Protein AF-A0AAP6ZPY7-F1 (afdb_monomer_lite)

Secondary structure (DSSP, 8-state):
-HHHHHHHHHHHHHHHHHHHHHHHHHHHHHHHHHTTSEEE-SS-EEEPTT--HHHHHHHHHHHHHHHHHHHH-TTS------TT--

Foldseek 3Di:
DVVVVVVVVCVVVVVVVLLVLLVVLLVVLLVCQLVVQWDDPQPDIGGDPPDDPVVRVVNVVSVVSNVVCCVVPVPSPRDHDHNPRD

Structure (mmCIF, N/CA/C/O backbone):
data_AF-A0AAP6ZPY7-F1
#
_entry.id   AF-A0AAP6ZPY7-F1
#
loop_
_atom_site.group_PDB
_atom_site.id
_atom_site.type_symbol
_atom_site.label_atom_id
_atom_site.label_alt_id
_atom_site.label_comp_id
_atom_site.label_asym_id
_atom_site.label_entity_id
_atom_site.label_seq_id
_atom_site.pdbx_PDB_ins_code
_atom_site.Cartn_x
_atom_site.Cartn_y
_atom_site.Cartn_z
_atom_site.occupancy
_atom_site.B_iso_or_equiv
_atom_site.auth_seq_id
_atom_site.auth_comp_id
_atom_site.auth_asym_id
_atom_site.auth_atom_id
_atom_site.pdbx_PDB_model_num
ATOM 1 N N . MET A 1 1 ? 32.348 -0.806 -23.087 1.00 56.06 1 MET A N 1
ATOM 2 C CA . MET A 1 1 ? 31.065 -1.546 -23.030 1.00 56.06 1 MET A CA 1
ATOM 3 C C . MET A 1 1 ? 30.639 -1.896 -21.602 1.00 56.06 1 MET A C 1
ATOM 5 O O . MET A 1 1 ? 29.454 -1.797 -21.319 1.00 56.06 1 MET A O 1
ATOM 9 N N . GLU A 1 2 ? 31.552 -2.219 -20.679 1.00 57.09 2 GLU A N 1
ATOM 10 C CA . GLU A 1 2 ? 31.189 -2.643 -19.307 1.00 57.09 2 GLU A CA 1
ATOM 11 C C . GLU A 1 2 ? 30.528 -1.565 -18.425 1.00 57.09 2 GLU A C 1
ATOM 13 O O . GLU A 1 2 ? 29.625 -1.865 -17.646 1.00 57.09 2 GLU A O 1
ATOM 18 N N . LEU A 1 3 ? 30.904 -0.292 -18.594 1.00 61.16 3 LEU A N 1
ATOM 19 C CA . LEU A 1 3 ? 30.296 0.845 -17.879 1.00 61.16 3 LEU A CA 1
ATOM 20 C C . LEU A 1 3 ? 28.826 1.090 -18.264 1.00 61.16 3 LEU A C 1
ATOM 22 O O . LEU A 1 3 ? 28.014 1.480 -17.431 1.00 61.16 3 LEU A O 1
ATOM 26 N N . PHE A 1 4 ? 28.464 0.817 -19.519 1.00 62.22 4 PHE A N 1
ATOM 27 C CA . PHE A 1 4 ? 27.077 0.922 -19.978 1.00 62.22 4 PHE A CA 1
ATOM 28 C C . PHE A 1 4 ? 26.227 -0.243 -19.465 1.00 62.22 4 PHE A C 1
ATOM 30 O O . PHE A 1 4 ? 25.084 -0.038 -19.062 1.00 62.22 4 PHE A O 1
ATOM 37 N N . ALA A 1 5 ? 26.792 -1.453 -19.424 1.00 64.88 5 ALA A N 1
ATOM 38 C CA . ALA A 1 5 ? 26.107 -2.629 -18.897 1.00 64.88 5 ALA A CA 1
ATOM 39 C C . ALA A 1 5 ? 25.837 -2.507 -17.389 1.00 64.88 5 ALA A C 1
ATOM 41 O O . ALA A 1 5 ? 24.731 -2.783 -16.933 1.00 64.88 5 ALA A O 1
ATOM 42 N N . THR A 1 6 ? 26.810 -2.022 -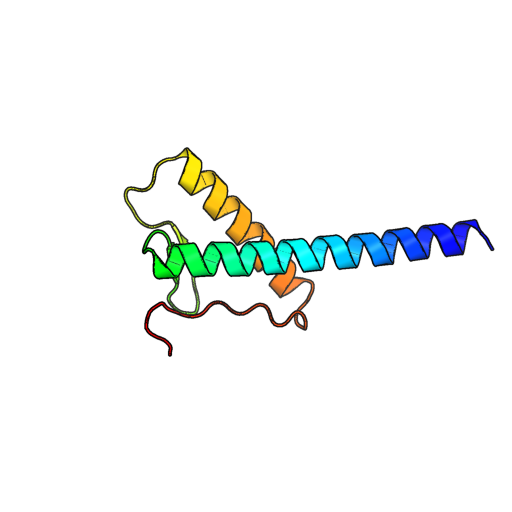16.615 1.00 68.06 6 THR A N 1
ATOM 43 C CA . THR A 1 6 ? 26.643 -1.803 -15.169 1.00 68.06 6 THR A CA 1
ATOM 44 C C . THR A 1 6 ? 25.618 -0.709 -14.864 1.00 68.06 6 THR A C 1
ATOM 46 O O . THR A 1 6 ? 24.752 -0.919 -14.015 1.00 68.06 6 THR A O 1
ATOM 49 N N . ALA A 1 7 ? 25.622 0.411 -15.597 1.00 68.94 7 ALA A N 1
ATOM 50 C CA . ALA A 1 7 ? 24.605 1.456 -15.446 1.00 68.94 7 ALA A CA 1
ATOM 51 C C . ALA A 1 7 ? 23.183 0.955 -15.773 1.00 68.94 7 ALA A C 1
ATOM 53 O O . ALA A 1 7 ? 22.232 1.261 -15.051 1.00 68.94 7 ALA A O 1
ATOM 54 N N . LEU A 1 8 ? 23.040 0.141 -16.824 1.00 74.00 8 LEU A N 1
ATOM 55 C CA . LEU A 1 8 ? 21.763 -0.459 -17.212 1.00 74.00 8 LEU A CA 1
ATOM 56 C C . LEU A 1 8 ? 21.242 -1.429 -16.138 1.00 74.00 8 LEU A C 1
ATOM 58 O O . LEU A 1 8 ? 20.069 -1.372 -15.774 1.00 74.00 8 LEU A O 1
ATOM 62 N N . VAL A 1 9 ? 22.108 -2.283 -15.585 1.00 71.19 9 VAL A N 1
ATOM 63 C CA . VAL A 1 9 ? 21.737 -3.232 -14.521 1.00 71.19 9 VAL A CA 1
ATOM 64 C C . VAL A 1 9 ? 21.305 -2.496 -13.253 1.00 71.19 9 VAL A C 1
ATOM 66 O O . VAL A 1 9 ? 20.284 -2.850 -12.667 1.00 71.19 9 VAL A O 1
ATOM 69 N N . VAL A 1 10 ? 22.014 -1.438 -12.851 1.00 71.88 10 VAL A N 1
ATOM 70 C CA . VAL A 1 10 ? 21.641 -0.624 -11.680 1.00 71.88 10 VAL A CA 1
ATOM 71 C C . VAL A 1 10 ? 20.279 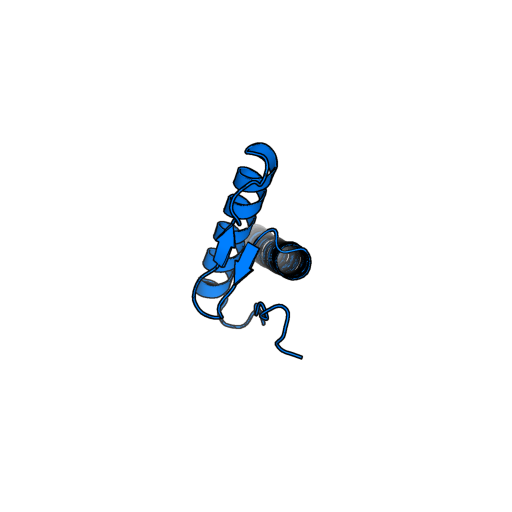0.045 -11.881 1.00 71.88 10 VAL A C 1
ATOM 73 O O . VAL A 1 10 ? 19.457 0.044 -10.964 1.00 71.88 10 VAL A O 1
ATOM 76 N N . LEU A 1 11 ? 20.004 0.559 -13.083 1.00 69.19 11 LEU A N 1
ATOM 77 C CA . LEU A 1 11 ? 18.698 1.126 -13.427 1.00 69.19 11 LEU A CA 1
ATOM 78 C C . LEU A 1 11 ? 17.581 0.084 -13.342 1.00 69.19 11 LEU A C 1
ATOM 80 O O . LEU A 1 11 ? 16.551 0.345 -12.722 1.00 69.19 11 LEU A O 1
ATOM 84 N N . ILE A 1 12 ? 17.795 -1.102 -13.912 1.00 72.44 12 ILE A N 1
ATOM 85 C CA . ILE A 1 12 ? 16.813 -2.190 -13.914 1.00 72.44 12 ILE A CA 1
ATOM 86 C C . ILE A 1 12 ? 16.538 -2.669 -12.483 1.00 72.44 12 ILE A C 1
ATOM 88 O O . ILE A 1 12 ? 15.385 -2.717 -12.055 1.00 72.44 12 ILE A O 1
ATOM 92 N N . VAL A 1 13 ? 17.582 -2.965 -11.708 1.00 72.94 13 VAL A N 1
ATOM 93 C CA . VAL A 1 13 ? 17.447 -3.436 -10.321 1.00 72.94 13 VAL A CA 1
ATOM 94 C C . VAL A 1 13 ? 16.797 -2.368 -9.440 1.00 72.94 13 VAL A C 1
ATOM 96 O O . VAL A 1 13 ? 15.916 -2.686 -8.640 1.00 72.94 13 VAL A O 1
ATOM 99 N N . GLY A 1 14 ? 17.161 -1.095 -9.619 1.00 67.38 14 GLY A N 1
ATOM 100 C CA . GLY A 1 14 ? 16.520 0.027 -8.934 1.00 67.38 14 GLY A CA 1
ATOM 101 C C . GLY A 1 14 ? 15.028 0.131 -9.255 1.00 67.38 14 GLY A C 1
ATOM 102 O O . GLY A 1 14 ? 14.210 0.290 -8.348 1.00 67.38 14 GLY A O 1
ATOM 103 N N . PHE A 1 15 ? 14.653 -0.037 -10.524 1.00 70.12 15 PHE A N 1
ATOM 104 C CA . PHE A 1 15 ? 13.260 -0.028 -10.974 1.00 70.12 15 PHE A CA 1
ATOM 105 C C . PHE A 1 15 ? 12.454 -1.177 -10.346 1.00 70.12 15 PHE A C 1
ATOM 107 O O . PHE A 1 15 ? 11.375 -0.948 -9.794 1.00 70.12 15 PHE A O 1
ATOM 114 N N . PHE A 1 16 ? 13.006 -2.395 -10.336 1.00 73.75 16 PHE A N 1
ATOM 115 C CA . PHE A 1 16 ? 12.381 -3.556 -9.693 1.00 73.75 16 PHE A CA 1
ATOM 116 C C . PHE A 1 16 ? 12.260 -3.396 -8.174 1.00 73.75 16 PHE A C 1
ATOM 118 O O . PHE A 1 16 ? 11.218 -3.724 -7.603 1.00 73.75 16 PHE A O 1
ATOM 125 N N . ALA A 1 17 ? 13.277 -2.848 -7.506 1.00 76.44 17 ALA A N 1
ATOM 126 C CA . ALA A 1 17 ? 13.239 -2.593 -6.068 1.00 76.44 17 ALA A CA 1
ATOM 127 C C . ALA A 1 17 ? 12.150 -1.574 -5.691 1.00 76.44 17 ALA A C 1
ATOM 129 O O . ALA A 1 17 ? 11.425 -1.767 -4.710 1.00 76.44 17 ALA A O 1
ATOM 130 N N . VAL A 1 18 ? 11.992 -0.513 -6.488 1.00 76.69 18 VAL A N 1
ATOM 131 C CA . VAL A 1 18 ? 10.921 0.477 -6.301 1.00 76.69 18 VAL A CA 1
ATOM 132 C C . VAL A 1 18 ? 9.549 -0.152 -6.555 1.00 76.69 18 VAL A C 1
ATOM 134 O O . VAL A 1 18 ? 8.640 0.054 -5.749 1.00 76.69 18 VAL A O 1
ATOM 137 N N . GLY A 1 19 ? 9.411 -0.971 -7.603 1.00 80.00 19 GLY A N 1
ATOM 138 C CA . GLY A 1 19 ? 8.184 -1.714 -7.896 1.00 80.00 19 GLY A CA 1
ATOM 139 C C . GLY A 1 19 ? 7.770 -2.647 -6.754 1.00 80.00 19 GLY A C 1
ATOM 140 O O . GLY A 1 19 ? 6.653 -2.549 -6.249 1.00 80.00 19 GLY A O 1
ATOM 141 N N . MET A 1 20 ? 8.687 -3.488 -6.262 1.00 84.06 20 MET A N 1
ATOM 142 C CA . MET A 1 20 ? 8.428 -4.381 -5.122 1.00 84.06 20 MET A CA 1
ATOM 143 C C . MET A 1 20 ? 8.018 -3.616 -3.862 1.00 84.06 20 MET A C 1
ATOM 145 O O . MET A 1 20 ? 7.108 -4.029 -3.140 1.00 84.06 20 MET A O 1
ATOM 149 N N . ARG A 1 21 ? 8.669 -2.481 -3.589 1.00 85.94 21 ARG A N 1
ATOM 150 C CA . ARG A 1 21 ? 8.332 -1.644 -2.435 1.00 85.94 21 ARG A CA 1
ATOM 151 C C . ARG A 1 21 ? 6.937 -1.036 -2.561 1.00 85.94 21 ARG A C 1
ATOM 153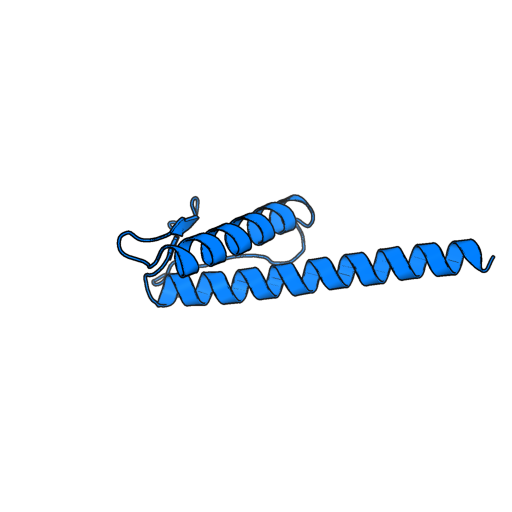 O O . ARG A 1 21 ? 6.223 -0.986 -1.565 1.00 85.94 21 ARG A O 1
ATOM 160 N N . ALA A 1 22 ? 6.538 -0.628 -3.763 1.00 85.94 22 ALA A N 1
ATOM 161 C CA . ALA A 1 22 ? 5.203 -0.105 -4.031 1.00 85.94 22 ALA A CA 1
ATOM 162 C C . ALA A 1 22 ? 4.108 -1.162 -3.827 1.00 85.94 22 ALA A C 1
ATOM 164 O O . ALA A 1 22 ? 3.114 -0.882 -3.160 1.00 85.94 22 ALA A O 1
ATOM 165 N N . PHE A 1 23 ? 4.317 -2.390 -4.314 1.00 87.50 23 PHE A N 1
ATOM 166 C CA . PHE A 1 23 ? 3.403 -3.510 -4.057 1.00 87.50 23 PHE A CA 1
ATOM 167 C C . PHE A 1 23 ? 3.308 -3.850 -2.569 1.00 87.50 23 PHE A C 1
ATOM 169 O O . PHE A 1 23 ? 2.226 -4.083 -2.033 1.00 87.50 23 PHE A O 1
ATOM 176 N N . LYS A 1 24 ? 4.438 -3.826 -1.857 1.00 89.88 24 LYS A N 1
ATOM 177 C CA . LYS A 1 24 ? 4.448 -4.036 -0.407 1.00 89.88 24 LYS A CA 1
ATOM 178 C C . LYS A 1 24 ? 3.668 -2.945 0.332 1.00 89.88 24 LYS A C 1
ATOM 180 O O . LYS A 1 24 ? 2.937 -3.264 1.268 1.00 89.88 24 LYS A O 1
ATOM 185 N N . ALA A 1 25 ? 3.810 -1.689 -0.093 1.00 89.19 25 ALA A N 1
ATOM 186 C CA . ALA A 1 25 ? 3.049 -0.564 0.443 1.00 89.19 25 ALA A CA 1
ATOM 187 C C . ALA A 1 25 ? 1.545 -0.739 0.183 1.00 89.19 25 ALA A C 1
ATOM 189 O O . ALA A 1 25 ? 0.756 -0.607 1.112 1.00 89.19 25 ALA A O 1
ATOM 190 N N . GLN A 1 26 ? 1.152 -1.125 -1.037 1.00 90.75 26 GLN A N 1
ATOM 191 C CA . GLN A 1 26 ? -0.239 -1.434 -1.387 1.00 90.75 26 GLN A CA 1
ATOM 192 C C . GLN A 1 26 ? -0.828 -2.505 -0.459 1.00 90.75 26 GLN A C 1
ATOM 194 O O . GLN A 1 26 ? -1.868 -2.271 0.147 1.00 90.75 26 GLN A O 1
ATOM 199 N N . ASN A 1 27 ? -0.146 -3.639 -0.281 1.00 90.44 27 ASN A N 1
ATOM 200 C CA . ASN A 1 27 ? -0.646 -4.726 0.568 1.00 90.44 27 ASN A CA 1
ATOM 201 C C . ASN A 1 27 ? -0.786 -4.303 2.037 1.00 90.44 27 ASN A C 1
ATOM 203 O O . ASN A 1 27 ? -1.750 -4.669 2.706 1.00 90.44 27 ASN A O 1
ATOM 207 N N . ARG A 1 28 ? 0.164 -3.511 2.549 1.00 90.75 28 ARG A N 1
ATOM 208 C CA . ARG A 1 28 ? 0.100 -2.971 3.916 1.00 90.75 28 ARG A CA 1
ATOM 209 C C . ARG A 1 28 ? -1.065 -2.005 4.085 1.00 90.75 28 ARG A C 1
ATOM 211 O O . ARG A 1 28 ? -1.776 -2.095 5.077 1.00 90.75 28 ARG A O 1
ATOM 218 N N . LEU A 1 29 ? -1.261 -1.111 3.120 1.00 91.19 29 LEU A N 1
ATOM 219 C CA . LEU A 1 29 ? -2.370 -0.164 3.134 1.00 91.19 29 LEU A CA 1
ATOM 220 C C . LEU A 1 29 ? -3.718 -0.878 3.029 1.00 91.19 29 LEU A C 1
ATOM 222 O O . LEU A 1 29 ? -4.622 -0.511 3.770 1.00 91.19 29 LEU A O 1
ATOM 226 N N . GLN A 1 30 ? -3.836 -1.925 2.207 1.00 91.81 30 GLN A N 1
ATOM 227 C CA . GLN A 1 30 ? -5.050 -2.742 2.145 1.00 91.81 30 GLN A CA 1
ATOM 228 C C . GLN A 1 30 ? -5.356 -3.378 3.504 1.00 91.81 30 GLN A C 1
ATOM 230 O O . GLN A 1 30 ? -6.443 -3.188 4.033 1.00 91.81 30 GLN A O 1
ATOM 235 N N . ALA A 1 31 ? -4.364 -4.000 4.148 1.00 90.56 31 ALA A N 1
ATOM 236 C CA . ALA A 1 31 ? -4.544 -4.545 5.492 1.00 90.56 31 ALA A CA 1
ATOM 237 C C . ALA A 1 31 ? -4.923 -3.462 6.524 1.00 90.56 31 ALA A C 1
ATOM 239 O O . ALA A 1 31 ? -5.691 -3.723 7.449 1.00 90.56 31 ALA A O 1
ATOM 240 N N . CYS A 1 32 ? -4.404 -2.236 6.399 1.00 89.44 32 CYS A N 1
ATOM 241 C CA . CYS A 1 32 ? -4.810 -1.124 7.260 1.00 89.44 32 CYS A CA 1
ATOM 242 C C . CYS A 1 32 ? -6.260 -0.679 7.007 1.00 89.44 32 CYS A C 1
ATOM 244 O O . CYS A 1 32 ? -6.939 -0.326 7.971 1.00 89.44 32 CYS A O 1
ATOM 246 N N . ILE A 1 33 ? -6.735 -0.721 5.759 1.00 90.12 33 ILE A N 1
ATOM 247 C CA . ILE A 1 33 ? -8.133 -0.447 5.392 1.00 90.12 33 ILE A CA 1
ATOM 248 C C . ILE A 1 33 ? -9.053 -1.520 5.980 1.00 90.12 33 ILE A C 1
ATOM 250 O O . ILE A 1 33 ? -10.031 -1.200 6.656 1.00 90.12 33 ILE A O 1
ATOM 254 N N . ASP A 1 34 ? -8.699 -2.792 5.809 1.00 89.50 34 ASP A N 1
ATOM 255 C CA . ASP A 1 34 ? -9.497 -3.924 6.286 1.00 89.50 34 ASP A CA 1
ATOM 256 C C . ASP A 1 34 ? -9.631 -3.908 7.822 1.00 89.50 34 ASP A C 1
ATOM 258 O O . ASP A 1 34 ? -10.708 -4.162 8.374 1.00 89.50 34 ASP A O 1
ATOM 262 N N . ASN A 1 35 ? -8.564 -3.503 8.520 1.00 87.81 35 ASN A N 1
ATOM 263 C CA . ASN A 1 35 ? -8.539 -3.333 9.976 1.00 87.81 35 ASN A CA 1
ATOM 264 C C . ASN A 1 35 ? -9.179 -2.022 10.474 1.00 87.81 35 ASN A C 1
ATOM 266 O O . ASN A 1 35 ? -9.319 -1.844 11.680 1.00 87.81 35 ASN A O 1
ATOM 270 N N . GLY A 1 36 ? -9.566 -1.099 9.586 1.00 86.00 36 GLY A N 1
ATOM 271 C CA . GLY A 1 36 ? -10.155 0.192 9.964 1.00 86.00 36 GLY A CA 1
ATOM 272 C C . GLY A 1 36 ? -9.158 1.231 10.492 1.00 86.00 36 GLY A C 1
ATOM 273 O O . GLY A 1 36 ? -9.573 2.264 11.008 1.00 86.00 36 GLY A O 1
ATOM 274 N N . ASN A 1 37 ? -7.852 0.995 10.337 1.00 86.38 37 ASN A N 1
ATOM 275 C CA . ASN A 1 37 ? -6.787 1.942 10.697 1.00 86.38 37 ASN A CA 1
ATOM 276 C C . ASN A 1 37 ? -6.557 3.014 9.621 1.00 86.38 37 ASN A C 1
ATOM 278 O O . ASN A 1 37 ? -5.894 4.020 9.874 1.00 86.38 37 ASN A O 1
ATOM 282 N N . VAL A 1 38 ? -7.063 2.777 8.412 1.00 87.38 38 VAL A N 1
ATOM 283 C CA . VAL A 1 38 ? -7.034 3.703 7.281 1.00 87.38 38 VAL A CA 1
ATOM 284 C C . VAL A 1 38 ? -8.423 3.745 6.663 1.00 87.38 38 VAL A C 1
ATOM 286 O O . VAL A 1 38 ? -9.046 2.709 6.444 1.00 87.38 38 VAL A O 1
ATOM 289 N N . GLN A 1 39 ? -8.889 4.941 6.340 1.00 86.12 39 GLN A N 1
ATOM 290 C CA . GLN A 1 39 ? -10.073 5.162 5.530 1.00 86.12 39 GLN A CA 1
ATOM 291 C C . GLN A 1 39 ? -9.653 5.320 4.070 1.00 86.12 39 GLN A C 1
ATOM 293 O O . GLN A 1 39 ? -8.747 6.094 3.749 1.00 86.12 39 GLN A O 1
ATOM 298 N N . PHE A 1 40 ? -10.302 4.561 3.189 1.00 86.69 40 PHE A N 1
ATOM 299 C CA . PHE A 1 40 ? -10.143 4.680 1.747 1.00 86.69 40 PHE A CA 1
ATOM 300 C C . PHE A 1 40 ? -11.516 4.702 1.081 1.00 86.69 40 PHE A C 1
ATOM 302 O O . PHE A 1 40 ? -12.237 3.706 1.113 1.00 86.69 40 PHE A O 1
ATOM 309 N N . ASP A 1 41 ? -11.866 5.836 0.481 1.00 79.81 41 ASP A N 1
ATOM 310 C CA . ASP A 1 41 ? -13.156 6.076 -0.186 1.00 79.81 41 ASP A CA 1
ATOM 311 C C . ASP A 1 41 ? -13.089 5.871 -1.716 1.00 79.81 41 ASP A C 1
ATOM 313 O O . ASP A 1 41 ? -14.040 6.166 -2.436 1.00 79.81 41 ASP A O 1
ATOM 317 N N . GLY A 1 42 ? -11.956 5.378 -2.230 1.00 77.81 42 GLY A N 1
ATOM 318 C CA . GLY A 1 42 ? -11.674 5.272 -3.667 1.00 77.81 42 GLY A CA 1
ATOM 319 C C . GLY A 1 42 ? -10.872 6.449 -4.235 1.00 77.81 42 GLY A C 1
ATOM 320 O O . GLY A 1 42 ? -10.181 6.286 -5.245 1.00 77.81 42 GLY A O 1
ATOM 321 N N . CYS A 1 43 ? -10.885 7.600 -3.560 1.00 76.06 43 CYS A N 1
ATOM 322 C CA . CYS A 1 43 ? -10.262 8.850 -3.999 1.00 76.06 43 CYS A CA 1
ATOM 323 C C . CYS A 1 43 ? -9.156 9.329 -3.044 1.00 76.06 43 CYS A C 1
ATOM 325 O O . CYS A 1 43 ? -8.100 9.783 -3.492 1.00 76.06 43 CYS A O 1
ATOM 327 N N . GLN A 1 44 ? -9.373 9.203 -1.740 1.00 82.94 44 GLN A N 1
ATOM 328 C CA . GLN A 1 44 ? -8.499 9.631 -0.657 1.00 82.94 44 GLN A CA 1
ATOM 329 C C . GLN A 1 44 ? -8.147 8.463 0.258 1.00 82.94 44 GLN A C 1
ATOM 331 O O . GLN A 1 44 ? -8.971 7.603 0.546 1.00 82.94 44 GLN A O 1
ATOM 336 N N . ILE A 1 45 ? -6.893 8.455 0.717 1.00 86.06 45 ILE A N 1
ATOM 337 C CA . ILE A 1 45 ? -6.373 7.516 1.712 1.00 86.06 45 ILE A CA 1
ATOM 338 C C . ILE A 1 45 ? -6.005 8.346 2.940 1.00 86.06 45 ILE A C 1
ATOM 340 O O . ILE A 1 45 ? -5.088 9.168 2.860 1.00 86.06 45 ILE A O 1
ATOM 344 N N . LEU A 1 46 ? -6.705 8.145 4.053 1.00 86.06 46 LEU A N 1
ATOM 345 C CA . LEU A 1 46 ? -6.511 8.906 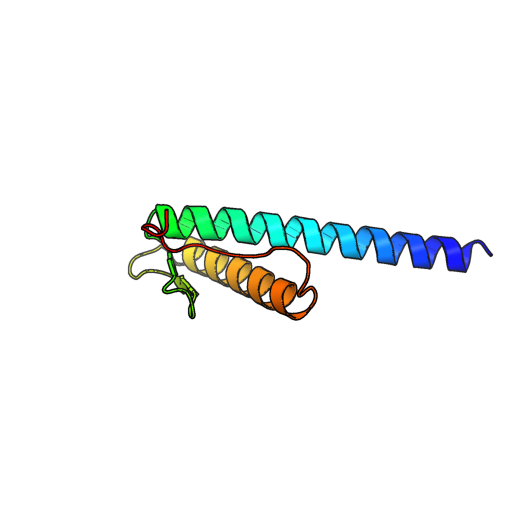5.287 1.00 86.06 46 LEU A CA 1
ATOM 346 C C . LEU A 1 46 ? -6.300 7.960 6.476 1.00 86.06 46 LEU A C 1
ATOM 348 O O . LEU A 1 46 ? -7.023 6.973 6.594 1.00 86.06 46 LEU A O 1
ATOM 352 N N . PRO A 1 47 ? -5.330 8.218 7.369 1.00 85.06 47 PRO A N 1
ATOM 353 C CA . PRO A 1 47 ? -5.219 7.469 8.616 1.00 85.06 47 PRO A CA 1
ATOM 354 C C . PRO A 1 47 ? -6.445 7.726 9.507 1.00 85.06 47 PRO A C 1
ATOM 356 O O . PRO A 1 47 ? -6.881 8.869 9.630 1.00 85.06 47 PRO A O 1
ATOM 359 N N . SER A 1 48 ? -6.980 6.684 10.144 1.00 84.44 48 SER A N 1
ATOM 360 C CA . SER A 1 48 ? -8.127 6.803 11.052 1.00 84.44 48 SER A CA 1
ATOM 361 C C . SER A 1 48 ? -7.782 7.589 12.322 1.00 84.44 48 SER A C 1
ATOM 363 O O . SER A 1 48 ? -6.623 7.672 12.732 1.00 84.44 48 SER A O 1
ATOM 365 N N . GLU A 1 49 ? -8.790 8.162 12.976 1.00 81.12 49 GLU A N 1
ATOM 366 C CA . GLU A 1 49 ? -8.617 8.811 14.278 1.00 81.12 49 GLU A CA 1
ATOM 367 C C . GLU A 1 49 ? -8.330 7.769 15.378 1.00 81.12 49 GLU A C 1
ATOM 369 O O . GLU A 1 49 ? -8.876 6.668 15.361 1.00 81.12 49 GLU A O 1
ATOM 374 N N . GLY A 1 50 ? -7.445 8.094 16.330 1.00 81.25 50 GLY A N 1
ATOM 375 C CA . GLY A 1 50 ? -7.149 7.237 17.492 1.00 81.25 50 GLY A CA 1
ATOM 376 C C . GLY A 1 50 ? -6.017 6.208 17.332 1.00 81.25 50 GLY A C 1
ATOM 377 O O . GLY A 1 50 ? -5.726 5.478 18.279 1.00 81.25 50 GLY A O 1
ATOM 378 N N . ILE A 1 51 ? -5.335 6.150 16.184 1.00 84.62 51 ILE A N 1
ATOM 379 C CA . ILE A 1 51 ? -4.096 5.361 16.022 1.00 84.62 51 ILE A CA 1
ATOM 380 C C . ILE A 1 51 ? -2.906 6.025 16.730 1.00 84.62 51 ILE A C 1
ATOM 382 O O . ILE A 1 51 ? -2.800 7.249 16.782 1.00 84.62 51 ILE A O 1
ATOM 386 N N . LYS A 1 52 ? -1.974 5.210 17.239 1.00 88.38 52 LYS A N 1
ATOM 387 C CA . LYS A 1 52 ? -0.726 5.689 17.858 1.00 88.38 52 LYS A CA 1
ATOM 388 C C . LYS A 1 52 ? 0.108 6.491 16.854 1.00 88.38 52 LYS A C 1
ATOM 390 O O . LYS A 1 52 ? 0.197 6.109 15.687 1.00 88.38 52 LYS A O 1
ATOM 395 N N . ASP A 1 53 ? 0.806 7.527 17.320 1.00 85.75 53 ASP A N 1
ATOM 396 C CA . ASP A 1 53 ? 1.644 8.386 16.465 1.00 85.75 53 ASP A CA 1
ATOM 397 C C . ASP A 1 53 ? 2.704 7.608 15.671 1.00 85.75 53 ASP A C 1
ATOM 399 O O . ASP A 1 53 ? 2.950 7.892 14.497 1.00 85.75 53 ASP A O 1
ATOM 403 N N . SER A 1 54 ? 3.295 6.572 16.275 1.00 85.06 54 SER A N 1
ATOM 404 C CA . SER A 1 54 ? 4.258 5.694 15.599 1.00 85.06 54 SER A CA 1
ATOM 405 C C . SER A 1 54 ? 3.648 4.959 14.402 1.00 85.06 54 SER A C 1
ATOM 407 O O . SER A 1 54 ? 4.289 4.812 13.359 1.00 85.06 54 SER A O 1
ATOM 409 N N . ASP A 1 55 ? 2.402 4.504 14.542 1.00 86.88 55 ASP A N 1
ATOM 410 C CA . ASP A 1 55 ? 1.683 3.779 13.497 1.00 86.88 55 ASP A CA 1
ATOM 411 C C . ASP A 1 55 ? 1.171 4.742 12.425 1.00 86.88 55 ASP A C 1
ATOM 413 O O . ASP A 1 55 ? 1.278 4.440 11.234 1.00 86.88 55 ASP A O 1
ATOM 417 N N . ARG A 1 56 ? 0.724 5.940 12.824 1.00 88.31 56 ARG A N 1
ATOM 418 C CA . ARG A 1 56 ? 0.371 7.030 11.906 1.00 88.31 56 ARG A CA 1
ATOM 419 C C . ARG A 1 56 ? 1.542 7.393 10.996 1.00 88.31 56 ARG A C 1
ATOM 421 O O . ARG A 1 56 ? 1.385 7.359 9.778 1.00 88.31 56 ARG A O 1
ATOM 428 N N . ALA A 1 57 ? 2.721 7.665 11.556 1.00 88.38 57 ALA A N 1
ATOM 429 C CA . ALA A 1 57 ? 3.902 8.032 10.770 1.00 88.38 57 ALA A CA 1
ATOM 430 C C . ALA A 1 57 ? 4.282 6.941 9.754 1.00 88.38 57 ALA A C 1
ATOM 432 O O . ALA A 1 57 ? 4.641 7.224 8.607 1.00 88.38 57 ALA A O 1
ATOM 433 N N . LYS A 1 58 ? 4.160 5.670 10.154 1.00 89.81 58 LYS A N 1
ATOM 434 C CA . LYS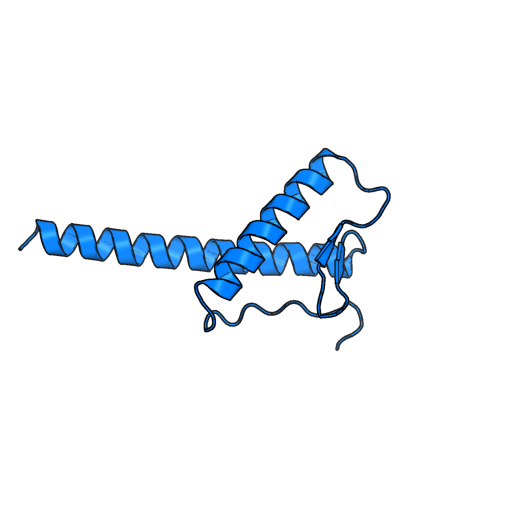 A 1 58 ? 4.402 4.525 9.273 1.00 89.81 58 LYS A CA 1
ATOM 435 C C . LYS A 1 58 ? 3.362 4.433 8.155 1.00 89.81 58 LYS A C 1
ATOM 437 O O . LYS A 1 58 ? 3.740 4.220 7.007 1.00 89.81 58 LYS A O 1
ATOM 442 N N . ILE A 1 59 ? 2.079 4.610 8.461 1.00 89.88 59 ILE A N 1
ATOM 443 C CA . ILE A 1 59 ? 0.996 4.613 7.469 1.00 89.88 59 ILE A CA 1
ATOM 444 C C . ILE A 1 59 ? 1.195 5.751 6.463 1.00 89.88 59 ILE A C 1
ATOM 446 O O . ILE A 1 59 ? 1.182 5.508 5.258 1.00 89.88 59 ILE A O 1
ATOM 450 N N . GLU A 1 60 ? 1.463 6.971 6.929 1.00 90.38 60 GLU A N 1
ATOM 451 C CA . GLU A 1 60 ? 1.721 8.128 6.065 1.00 90.38 60 GLU A CA 1
ATOM 452 C C . GLU A 1 60 ? 2.909 7.898 5.124 1.00 90.38 60 GLU A C 1
ATOM 454 O O . GLU A 1 60 ? 2.874 8.279 3.948 1.00 90.38 60 GLU A O 1
ATOM 459 N N . TYR A 1 61 ? 3.954 7.235 5.619 1.00 90.31 61 TYR A N 1
ATOM 460 C CA . TYR A 1 61 ? 5.100 6.852 4.808 1.00 90.31 61 TYR A CA 1
ATOM 461 C C . TYR A 1 61 ? 4.713 5.899 3.666 1.00 90.31 61 TYR A C 1
ATOM 463 O O . TYR A 1 61 ? 5.098 6.123 2.515 1.00 90.31 61 TYR A O 1
ATOM 471 N N . GLU A 1 62 ? 3.925 4.863 3.960 1.00 90.19 62 GLU A N 1
ATOM 472 C CA . GLU A 1 62 ? 3.451 3.904 2.953 1.00 90.19 62 GLU A CA 1
ATOM 473 C C . GLU A 1 62 ? 2.511 4.574 1.933 1.00 90.19 62 GLU A C 1
ATOM 475 O O . GLU A 1 62 ? 2.643 4.330 0.731 1.00 90.19 62 GLU A O 1
ATOM 480 N N . ILE A 1 63 ? 1.630 5.488 2.373 1.00 90.25 63 ILE A N 1
ATOM 481 C CA . ILE A 1 63 ? 0.752 6.284 1.490 1.00 90.25 63 ILE A CA 1
ATOM 482 C C . ILE A 1 63 ? 1.586 7.071 0.476 1.00 90.25 63 ILE A C 1
ATOM 484 O O . ILE A 1 63 ? 1.319 7.020 -0.729 1.00 90.25 63 ILE A O 1
ATOM 488 N N . ARG A 1 64 ? 2.629 7.777 0.934 1.00 88.50 64 ARG A N 1
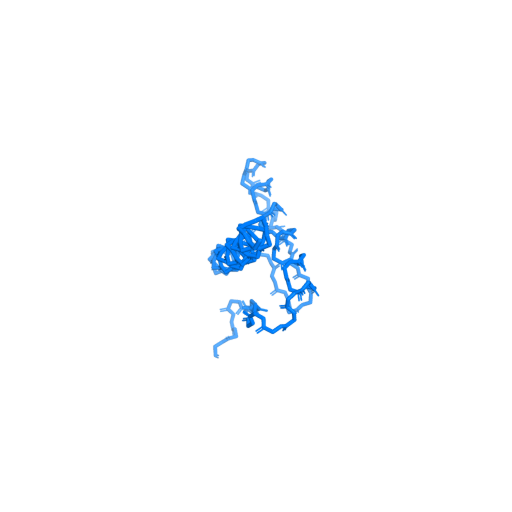ATOM 489 C CA . ARG A 1 64 ? 3.507 8.555 0.043 1.00 88.50 64 ARG A CA 1
ATOM 490 C C . ARG A 1 64 ? 4.183 7.669 -0.998 1.00 88.50 64 ARG A C 1
ATOM 492 O O . ARG A 1 64 ? 4.241 8.051 -2.168 1.00 88.50 64 ARG A O 1
ATOM 499 N N . PHE A 1 65 ? 4.676 6.498 -0.594 1.00 86.38 65 PHE A N 1
ATOM 500 C CA . PHE A 1 65 ? 5.295 5.547 -1.518 1.00 86.38 65 PHE A CA 1
ATOM 501 C C . PHE A 1 65 ? 4.305 5.032 -2.558 1.00 86.38 65 PHE A C 1
ATOM 503 O O . PHE A 1 65 ? 4.618 5.060 -3.748 1.00 86.38 65 PHE A O 1
ATOM 510 N N . TYR A 1 66 ? 3.109 4.630 -2.130 1.00 88.94 66 TYR A N 1
ATOM 511 C CA . TYR A 1 66 ? 2.057 4.163 -3.026 1.00 88.94 66 TYR A CA 1
ATOM 512 C C . TYR A 1 66 ? 1.650 5.238 -4.043 1.00 88.94 66 TYR A C 1
ATOM 514 O O . TYR A 1 66 ? 1.645 4.971 -5.243 1.00 88.94 66 TYR A O 1
ATOM 522 N N . ILE A 1 67 ? 1.379 6.474 -3.602 1.00 87.06 67 ILE A N 1
ATOM 523 C CA . ILE A 1 67 ? 0.973 7.571 -4.499 1.00 87.06 67 ILE A CA 1
ATOM 524 C C . ILE A 1 67 ? 2.091 7.910 -5.486 1.00 87.06 67 ILE A C 1
ATOM 526 O O . ILE A 1 67 ? 1.832 8.069 -6.681 1.00 87.06 67 ILE A O 1
ATOM 530 N N . LYS A 1 68 ? 3.337 8.010 -5.006 1.00 87.19 68 LYS A N 1
ATOM 531 C CA . LYS A 1 68 ? 4.487 8.300 -5.867 1.00 87.19 68 LYS A CA 1
ATOM 532 C C . LYS A 1 68 ? 4.667 7.200 -6.909 1.00 87.19 68 LYS A C 1
ATOM 534 O O . LYS A 1 68 ? 4.764 7.505 -8.091 1.00 87.19 68 LYS A O 1
ATOM 539 N N . ALA A 1 69 ? 4.633 5.937 -6.491 1.00 84.88 69 ALA A N 1
ATOM 540 C CA . ALA A 1 69 ? 4.751 4.810 -7.402 1.00 84.88 69 ALA A CA 1
ATOM 541 C C . ALA A 1 69 ? 3.582 4.735 -8.397 1.00 84.88 69 ALA A C 1
ATOM 543 O O . ALA A 1 69 ? 3.817 4.568 -9.583 1.00 84.88 69 ALA A O 1
ATOM 544 N N . LYS A 1 70 ? 2.334 4.950 -7.972 1.00 84.50 70 LYS A N 1
ATOM 545 C CA . LYS A 1 70 ? 1.171 4.963 -8.877 1.00 84.50 70 LYS A CA 1
ATOM 546 C C . LYS A 1 70 ? 1.275 6.056 -9.948 1.00 84.50 70 LYS A C 1
ATOM 548 O O . LYS A 1 70 ? 0.871 5.835 -11.086 1.00 84.50 70 LYS A O 1
ATOM 553 N N . ARG A 1 71 ? 1.833 7.223 -9.600 1.00 83.75 71 ARG A N 1
ATOM 554 C CA . ARG A 1 71 ? 2.085 8.324 -10.547 1.00 83.75 71 ARG A CA 1
ATOM 555 C C . ARG A 1 71 ? 3.235 8.018 -11.502 1.00 83.75 71 ARG A C 1
ATOM 557 O O . ARG A 1 71 ? 3.109 8.267 -12.692 1.00 83.75 71 ARG A O 1
ATOM 564 N N . THR A 1 72 ? 4.344 7.498 -10.982 1.00 83.44 72 THR A N 1
ATOM 565 C CA . THR A 1 72 ? 5.545 7.196 -11.777 1.00 83.44 72 THR A CA 1
ATOM 566 C C . THR A 1 72 ? 5.357 5.969 -12.665 1.00 83.44 72 THR A C 1
ATOM 568 O O . THR A 1 72 ? 5.885 5.922 -13.770 1.00 83.44 72 THR A O 1
ATOM 571 N N . PHE A 1 73 ? 4.594 4.986 -12.199 1.00 78.44 73 PHE A N 1
ATOM 572 C CA . PHE A 1 73 ? 4.421 3.700 -12.851 1.00 78.44 73 PHE A CA 1
ATOM 573 C C . PHE A 1 73 ? 2.930 3.381 -12.991 1.00 78.44 73 PHE A C 1
ATOM 575 O O . PHE A 1 73 ? 2.372 2.522 -12.303 1.00 78.44 73 PHE A O 1
ATOM 582 N N . THR A 1 74 ? 2.272 4.090 -13.905 1.00 69.12 74 THR A N 1
ATOM 583 C CA . THR A 1 74 ? 0.826 3.984 -14.162 1.00 69.12 74 THR A CA 1
ATOM 584 C C . THR A 1 74 ? 0.381 2.549 -14.492 1.00 69.12 74 THR A C 1
ATOM 586 O O . THR A 1 74 ? -0.779 2.197 -14.296 1.00 69.12 74 THR A O 1
ATOM 589 N N . THR A 1 75 ? 1.308 1.701 -14.945 1.00 67.25 75 THR A N 1
ATOM 590 C CA . THR A 1 75 ? 1.098 0.305 -15.356 1.00 67.25 75 THR A CA 1
ATOM 591 C C . THR A 1 75 ? 1.337 -0.742 -14.262 1.00 67.25 75 THR A C 1
ATOM 593 O O . THR A 1 75 ? 1.042 -1.909 -14.498 1.00 67.25 75 THR A O 1
ATOM 596 N N . LEU A 1 76 ? 1.811 -0.384 -13.059 1.00 73.31 76 LEU A N 1
ATOM 597 C CA . LEU A 1 76 ? 2.151 -1.367 -12.007 1.00 73.31 76 LEU A CA 1
ATOM 598 C C . LEU A 1 76 ? 0.942 -2.071 -11.353 1.00 73.31 76 LEU A C 1
ATOM 600 O O . LEU A 1 76 ? 1.119 -2.776 -10.371 1.00 73.31 76 LEU A O 1
ATOM 604 N N . GLY A 1 77 ? -0.294 -1.893 -11.831 1.00 77.44 77 GLY A N 1
ATOM 605 C CA . GLY A 1 77 ? -1.463 -2.573 -11.246 1.00 77.44 77 GLY A CA 1
ATOM 606 C C . GLY A 1 77 ? -1.780 -2.170 -9.794 1.00 77.44 77 GLY A C 1
ATOM 607 O O . GLY A 1 77 ? -2.510 -2.874 -9.101 1.00 77.44 77 GLY A O 1
ATOM 608 N N . LEU A 1 78 ? -1.253 -1.032 -9.331 1.00 84.06 78 LEU A N 1
ATOM 609 C CA . LEU A 1 78 ? -1.431 -0.523 -7.970 1.00 84.06 78 LEU A CA 1
ATOM 610 C C . LEU A 1 78 ? -2.868 -0.008 -7.771 1.00 84.06 78 LEU A C 1
ATOM 612 O O . LEU A 1 78 ? -3.226 1.076 -8.250 1.00 84.06 78 LEU A O 1
ATOM 616 N N . ARG A 1 79 ? -3.699 -0.793 -7.075 1.00 86.94 79 ARG A N 1
ATOM 617 C CA . ARG A 1 79 ? -5.098 -0.471 -6.746 1.00 86.94 79 ARG A CA 1
ATOM 618 C C . ARG A 1 79 ? -5.439 -0.920 -5.324 1.00 86.94 79 ARG A C 1
ATOM 620 O O . ARG A 1 79 ? -5.243 -2.079 -4.977 1.00 86.94 79 ARG A O 1
ATOM 627 N N . LEU A 1 80 ? -5.938 0.008 -4.517 1.00 87.25 80 LEU A N 1
ATOM 628 C CA . LEU A 1 80 ? -6.543 -0.286 -3.217 1.00 87.25 80 LEU A CA 1
ATOM 629 C C . LEU A 1 80 ? -8.049 -0.436 -3.412 1.00 87.25 80 LEU A C 1
ATOM 631 O O . LEU A 1 80 ? -8.604 0.180 -4.327 1.00 87.25 80 LEU A O 1
ATOM 635 N N . TYR A 1 81 ? -8.688 -1.217 -2.550 1.00 87.19 81 TYR A N 1
ATOM 636 C CA . TYR A 1 81 ? -10.129 -1.432 -2.557 1.00 87.19 81 TYR A CA 1
ATOM 637 C C . TYR A 1 81 ? -10.723 -1.011 -1.209 1.00 87.19 81 TYR A C 1
ATOM 639 O O . TYR A 1 81 ? -10.108 -1.261 -0.167 1.00 87.19 81 TYR A O 1
ATOM 647 N N . PRO A 1 82 ? -11.899 -0.359 -1.198 1.00 84.31 82 PRO A N 1
ATOM 648 C CA . PRO A 1 82 ? -12.650 -0.153 0.032 1.00 84.31 82 PRO A CA 1
ATOM 649 C C . PRO A 1 82 ? -12.950 -1.496 0.705 1.00 84.31 82 PRO A C 1
ATOM 651 O O . PRO A 1 82 ? -13.184 -2.491 0.023 1.00 84.31 82 PRO A O 1
ATOM 654 N N . LYS A 1 83 ? -13.024 -1.508 2.040 1.00 76.12 83 LYS A N 1
ATOM 655 C CA . LYS A 1 83 ? -13.283 -2.714 2.851 1.00 76.12 83 LYS A CA 1
ATOM 656 C C . LYS A 1 83 ? -14.515 -3.526 2.406 1.00 76.12 83 LYS A C 1
ATOM 658 O O . LYS A 1 83 ? -14.544 -4.736 2.586 1.00 76.12 83 LYS A O 1
ATOM 663 N N . ASN A 1 84 ? -15.513 -2.864 1.816 1.00 66.88 84 ASN A N 1
ATOM 664 C CA . ASN A 1 84 ? -16.774 -3.475 1.381 1.00 66.88 84 ASN A CA 1
ATOM 665 C C . ASN A 1 84 ? -16.893 -3.614 -0.148 1.00 66.88 84 ASN A C 1
ATOM 667 O O . ASN A 1 84 ? -17.985 -3.849 -0.654 1.00 66.88 84 ASN A O 1
ATOM 671 N N . SER A 1 85 ? -15.810 -3.410 -0.899 1.00 58.69 85 SER A N 1
ATOM 672 C CA . SER A 1 85 ? -15.793 -3.587 -2.353 1.00 58.69 85 SER A CA 1
ATOM 673 C C . SER A 1 85 ? -15.272 -4.978 -2.704 1.00 58.69 85 SER A C 1
ATOM 675 O O . SER A 1 85 ? -14.142 -5.119 -3.169 1.00 58.69 85 SER A O 1
ATOM 677 N N . ALA A 1 86 ? -16.097 -5.990 -2.438 1.00 49.59 86 ALA A N 1
ATOM 678 C CA . ALA A 1 86 ? -15.974 -7.343 -2.977 1.00 49.59 86 ALA A CA 1
ATOM 679 C C . ALA A 1 86 ? -17.203 -7.642 -3.840 1.00 49.59 86 ALA A C 1
ATOM 681 O O . ALA A 1 86 ? -18.309 -7.224 -3.426 1.00 49.59 86 ALA A O 1
#

pLDDT: mean 80.95, std 9.68, range [49.59, 91.81]

Sequence (86 aa):
MELFATALVVLIVGFFAVGMRAFKAQNRLQACIDNGNVQFDGCQILPSEGIKDSDRAKIEYEIRFYIKAKRTFTTLGLRLYPKNSA

Organism: NCBI:txid190893

Radius of gyration: 15.87 Å; chains: 1; bounding box: 48×17×41 Å